Protein AF-A0AAV7HUQ4-F1 (afdb_monomer_lite)

Organism: Cotesia glomerata (NCBI:txid32391)

Foldseek 3Di:
DDDPVQNQAFEKEKDWDDDPPWTWIWIATPVVRDIDIGTDDPVDDPVVVLVNQVVRVVVNVVVVVVVVTHYDYHYPPVVSVVVVLVVCCVPPPPDLAAPQRDPPSGSCCNPPNPPD

Radius of gyration: 15.65 Å; chains: 1; bounding box: 30×37×44 Å

pLDDT: mean 72.77, std 11.38, range [46.16, 88.94]

Sequence (116 aa):
MINEKYQNLTQVYTSASKCPGEPHVEVYNATLSTQLVFKINQKASAAMAETRVVLAILKAIELALEMQEGTVIFSDFKNTLQSLLQFCRKKFIDSAECPCGSPEQDLIHIFFECPT

Structure (mmCIF, N/CA/C/O backbone):
data_AF-A0AAV7HUQ4-F1
#
_entry.id   AF-A0AAV7HUQ4-F1
#
loop_
_atom_site.group_PDB
_atom_site.id
_atom_site.type_symbol
_atom_site.label_atom_id
_atom_site.label_alt_id
_atom_site.label_comp_id
_atom_site.label_asym_id
_atom_site.label_entity_id
_atom_site.label_seq_id
_atom_site.pdbx_PDB_ins_code
_atom_site.Cartn_x
_atom_site.Cartn_y
_atom_site.Cartn_z
_atom_site.occupancy
_atom_site.B_iso_or_equiv
_atom_site.auth_seq_id
_atom_site.auth_comp_id
_atom_site.auth_asym_id
_atom_site.auth_atom_id
_atom_site.pdbx_PDB_model_num
ATOM 1 N N . MET A 1 1 ? 0.762 -14.642 4.997 1.00 61.34 1 MET A N 1
ATOM 2 C CA . MET A 1 1 ? 0.968 -14.556 6.460 1.00 61.34 1 MET A CA 1
ATOM 3 C C . MET A 1 1 ? 0.012 -13.492 6.962 1.00 61.34 1 MET A C 1
ATOM 5 O O . MET A 1 1 ? -0.046 -12.473 6.297 1.00 61.34 1 MET A O 1
ATOM 9 N N . ILE A 1 2 ? -0.757 -13.732 8.024 1.00 72.00 2 ILE A N 1
ATOM 10 C CA . ILE A 1 2 ? -1.662 -12.733 8.621 1.00 72.00 2 ILE A CA 1
ATOM 11 C C . ILE A 1 2 ? -0.958 -12.162 9.854 1.00 72.00 2 ILE A C 1
ATOM 13 O O . ILE A 1 2 ? -0.363 -12.916 10.621 1.00 72.00 2 ILE A O 1
ATOM 17 N N . ASN A 1 3 ? -0.972 -10.843 10.019 1.00 77.25 3 ASN A N 1
ATOM 18 C CA . ASN A 1 3 ? -0.426 -10.162 11.186 1.00 77.25 3 ASN A CA 1
ATOM 19 C C . ASN A 1 3 ? -1.508 -10.024 12.268 1.00 77.25 3 ASN A C 1
ATOM 21 O O . ASN A 1 3 ? -2.505 -9.328 12.064 1.00 77.25 3 ASN A O 1
ATOM 25 N N . GLU A 1 4 ? -1.300 -10.666 13.419 1.00 83.06 4 GLU A N 1
ATOM 26 C CA . GLU A 1 4 ? -2.271 -10.718 14.523 1.00 83.06 4 GLU A CA 1
ATOM 27 C C . GLU A 1 4 ? -2.582 -9.336 15.121 1.00 83.06 4 GLU A C 1
ATOM 29 O O . GLU A 1 4 ? -3.714 -9.094 15.537 1.00 83.06 4 GLU A O 1
ATOM 34 N N . LYS A 1 5 ? -1.633 -8.382 15.080 1.00 80.81 5 LYS A N 1
ATOM 35 C CA . LYS A 1 5 ? -1.856 -6.996 15.548 1.00 80.81 5 LYS A CA 1
ATOM 36 C C . LYS A 1 5 ? -2.995 -6.310 14.783 1.00 80.81 5 LYS A C 1
ATOM 38 O O . LYS A 1 5 ? -3.696 -5.475 15.345 1.00 80.81 5 LYS A O 1
ATOM 43 N N . TYR A 1 6 ? -3.185 -6.672 13.515 1.00 81.69 6 TYR A N 1
ATOM 44 C CA . TYR A 1 6 ? -4.141 -6.044 12.601 1.00 81.69 6 TYR A CA 1
ATOM 45 C C . TYR A 1 6 ? -5.216 -7.030 12.128 1.00 81.69 6 TYR A C 1
ATOM 47 O O . TYR A 1 6 ? -5.766 -6.879 11.043 1.00 81.69 6 TYR A O 1
ATOM 55 N N . GLN A 1 7 ? -5.518 -8.061 12.922 1.00 80.50 7 GLN A N 1
ATOM 56 C CA . GLN A 1 7 ? -6.478 -9.114 12.556 1.00 80.50 7 GLN A CA 1
ATOM 57 C C . GLN A 1 7 ? -7.911 -8.610 12.305 1.00 80.50 7 GLN A C 1
ATOM 59 O O . GLN A 1 7 ? -8.657 -9.247 11.573 1.00 80.50 7 GLN A O 1
ATOM 64 N N . ASN A 1 8 ? -8.281 -7.462 12.882 1.00 81.88 8 ASN A N 1
ATOM 65 C CA . ASN A 1 8 ? -9.598 -6.839 12.701 1.00 81.88 8 ASN A CA 1
ATOM 66 C C . ASN A 1 8 ? -9.678 -5.949 11.450 1.00 81.88 8 ASN A C 1
ATOM 68 O O . ASN A 1 8 ? -10.716 -5.343 11.202 1.00 81.88 8 ASN A O 1
ATOM 72 N N . LEU A 1 9 ? -8.577 -5.814 10.708 1.00 84.00 9 LEU A N 1
ATOM 73 C CA . LEU A 1 9 ? -8.479 -4.991 9.510 1.00 84.00 9 LEU A CA 1
ATOM 74 C C . LEU A 1 9 ? -8.175 -5.885 8.310 1.00 84.00 9 LEU A C 1
ATOM 76 O O . LEU A 1 9 ? -7.493 -6.906 8.429 1.00 84.00 9 LEU A O 1
ATOM 80 N N . THR A 1 10 ? -8.639 -5.475 7.135 1.00 85.25 10 THR A N 1
ATOM 81 C CA . THR A 1 10 ? -8.267 -6.130 5.884 1.00 85.25 10 THR A CA 1
ATOM 82 C C . THR A 1 10 ? -6.767 -5.965 5.651 1.00 85.25 10 THR A C 1
ATOM 84 O O . THR A 1 10 ? -6.233 -4.862 5.744 1.00 85.25 10 THR A O 1
ATOM 87 N N . GLN A 1 11 ? -6.065 -7.062 5.361 1.00 87.12 11 GLN A N 1
ATOM 88 C CA . GLN A 1 11 ? -4.606 -7.053 5.229 1.00 87.12 11 GLN A CA 1
ATOM 89 C C . GLN A 1 11 ? -4.201 -7.202 3.768 1.00 87.12 11 GLN A C 1
ATOM 91 O O . GLN A 1 11 ? -4.396 -8.254 3.156 1.00 87.12 11 GLN A O 1
ATOM 96 N N . VAL A 1 12 ? -3.607 -6.146 3.218 1.00 88.12 12 VAL A N 1
ATOM 97 C CA . VAL A 1 12 ? -3.141 -6.086 1.833 1.00 88.12 12 VAL A CA 1
ATOM 98 C C . VAL A 1 12 ? -1.621 -6.028 1.817 1.00 88.12 12 VAL A C 1
ATOM 100 O O . VAL A 1 12 ? -1.011 -5.251 2.536 1.00 88.12 12 VAL A O 1
ATOM 103 N N . TYR A 1 13 ? -0.991 -6.836 0.980 1.00 88.38 13 TYR A N 1
ATOM 104 C CA . TYR A 1 13 ? 0.452 -6.917 0.809 1.00 88.38 13 TYR A CA 1
ATOM 105 C C . TYR A 1 13 ? 0.804 -6.463 -0.596 1.00 88.38 13 TYR A C 1
ATOM 107 O O . TYR A 1 13 ? 0.150 -6.849 -1.562 1.00 88.38 13 TYR A O 1
ATOM 115 N N . THR A 1 14 ? 1.847 -5.658 -0.720 1.00 88.94 14 THR A N 1
ATOM 116 C CA . THR A 1 14 ? 2.341 -5.188 -2.015 1.00 88.94 14 THR A CA 1
ATOM 117 C C . THR A 1 14 ? 3.686 -5.815 -2.323 1.00 88.94 14 THR A C 1
ATOM 119 O O . THR A 1 14 ? 4.516 -5.998 -1.435 1.00 88.94 14 THR A O 1
ATOM 122 N N . SER A 1 15 ? 3.901 -6.133 -3.595 1.00 84.75 15 SER A N 1
ATOM 123 C CA . SER A 1 15 ? 5.193 -6.551 -4.119 1.00 84.75 15 SER A CA 1
ATOM 124 C C . SER A 1 15 ? 5.397 -5.989 -5.523 1.00 84.75 15 SER A C 1
ATOM 126 O O . SER A 1 15 ? 4.454 -5.642 -6.236 1.00 84.75 15 SER A O 1
ATOM 128 N N . ALA A 1 16 ? 6.652 -5.873 -5.931 1.00 78.88 16 ALA A N 1
ATOM 129 C CA . ALA A 1 16 ? 7.048 -5.383 -7.237 1.00 78.88 16 ALA A CA 1
ATOM 130 C C . ALA A 1 16 ? 8.248 -6.198 -7.702 1.00 78.88 16 ALA A C 1
ATOM 132 O O . ALA A 1 16 ? 9.303 -6.193 -7.066 1.00 78.88 16 ALA A O 1
ATOM 133 N N . SER A 1 17 ? 8.100 -6.880 -8.835 1.00 73.94 17 SER A N 1
ATOM 134 C CA . SER A 1 17 ? 9.147 -7.747 -9.364 1.00 73.94 17 SER A CA 1
ATOM 135 C C . SER A 1 17 ? 9.866 -7.118 -10.557 1.00 73.94 17 SER A C 1
ATOM 137 O O . SER A 1 17 ? 9.323 -6.334 -11.348 1.00 73.94 17 SER A O 1
ATOM 139 N N . LYS A 1 18 ? 11.144 -7.480 -10.693 1.00 64.94 18 LYS A N 1
ATOM 140 C CA . LYS A 1 18 ? 12.003 -7.183 -11.844 1.00 64.94 18 LYS A CA 1
ATOM 141 C C . LYS A 1 18 ? 12.397 -8.495 -12.528 1.00 64.94 18 LYS A C 1
ATOM 143 O O . LYS A 1 18 ? 13.580 -8.763 -12.712 1.00 64.94 18 LYS A O 1
ATOM 148 N N . CYS A 1 19 ? 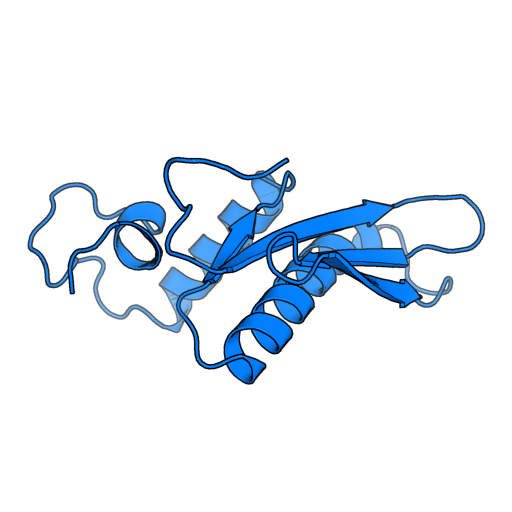11.428 -9.326 -12.897 1.00 59.41 19 CYS A N 1
ATOM 149 C CA . CYS A 1 19 ? 11.723 -10.440 -13.793 1.00 59.41 19 CYS A CA 1
ATOM 150 C C . CYS A 1 19 ? 12.138 -9.894 -15.176 1.00 59.41 19 CYS A C 1
ATOM 152 O O . CYS A 1 19 ? 11.488 -8.972 -15.686 1.00 59.41 19 CYS A O 1
ATOM 154 N N . PRO A 1 20 ? 13.210 -10.423 -15.795 1.00 55.94 20 PRO A N 1
ATOM 155 C CA . PRO A 1 20 ? 13.558 -10.092 -17.171 1.00 55.94 20 PRO A CA 1
ATOM 156 C C . PRO A 1 20 ? 12.379 -10.434 -18.090 1.00 55.94 20 PRO A C 1
ATOM 158 O O . PRO A 1 20 ? 11.943 -11.579 -18.131 1.00 55.94 20 PRO A O 1
ATOM 161 N N . GLY A 1 21 ? 11.849 -9.439 -18.803 1.00 62.66 21 GLY A N 1
ATOM 162 C CA . GLY A 1 21 ? 10.813 -9.634 -19.820 1.00 62.66 21 GLY A CA 1
ATOM 163 C C . GLY A 1 21 ? 9.395 -9.236 -19.416 1.00 62.66 21 GLY A C 1
ATOM 164 O O . GLY A 1 21 ? 8.647 -8.842 -20.291 1.00 62.66 21 GLY A O 1
ATOM 165 N N . GLU A 1 22 ? 9.003 -9.218 -18.143 1.00 70.50 22 GLU A N 1
ATOM 166 C CA . GLU A 1 22 ? 7.666 -8.730 -17.752 1.00 70.50 22 GLU A CA 1
ATOM 167 C C . GLU A 1 22 ? 7.715 -8.060 -16.372 1.00 70.50 22 GLU A C 1
ATOM 169 O O . GLU A 1 22 ? 7.453 -8.709 -15.354 1.00 70.50 22 GLU A O 1
ATOM 174 N N . PRO A 1 23 ? 8.076 -6.764 -16.295 1.00 71.75 23 PRO A N 1
ATOM 175 C CA . PRO A 1 23 ? 7.950 -6.033 -15.047 1.00 71.75 23 PRO A CA 1
ATOM 176 C C . PRO A 1 23 ? 6.472 -5.987 -14.659 1.00 71.75 23 PRO A C 1
ATOM 178 O O . PRO A 1 23 ? 5.613 -5.611 -15.458 1.00 71.75 23 PRO A O 1
ATOM 181 N N . HIS A 1 24 ? 6.184 -6.373 -13.425 1.00 77.56 24 HIS A N 1
ATOM 182 C CA . HIS A 1 2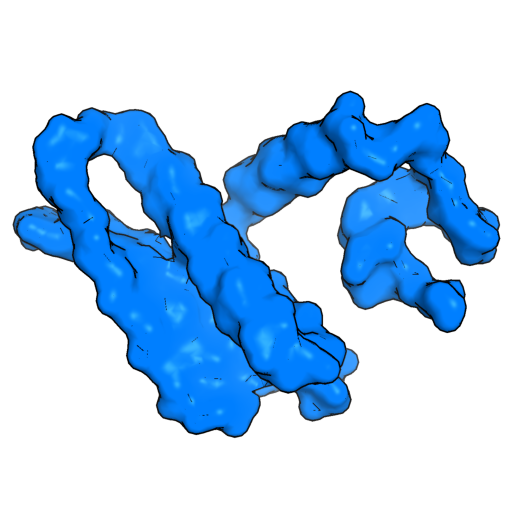4 ? 4.833 -6.398 -12.896 1.00 77.56 24 HIS A CA 1
ATOM 183 C C . HIS A 1 24 ? 4.826 -5.985 -11.431 1.00 77.56 24 HIS A C 1
ATOM 185 O O . HIS A 1 24 ? 5.856 -5.940 -10.748 1.00 77.56 24 HIS A O 1
ATOM 191 N N . VAL A 1 25 ? 3.629 -5.648 -10.990 1.00 80.88 25 VAL A N 1
ATOM 192 C CA . VAL A 1 25 ? 3.292 -5.277 -9.628 1.00 80.88 25 VAL A CA 1
ATOM 193 C C . VAL A 1 25 ? 2.231 -6.235 -9.138 1.00 80.88 25 VAL A C 1
ATOM 195 O O . VAL A 1 25 ? 1.310 -6.568 -9.882 1.00 80.88 25 VAL A O 1
ATOM 198 N N . GLU A 1 26 ? 2.356 -6.648 -7.888 1.00 84.69 26 GLU A N 1
ATOM 199 C CA . GLU A 1 26 ? 1.423 -7.558 -7.252 1.00 84.69 26 GLU A CA 1
ATOM 200 C C . GLU A 1 26 ? 0.822 -6.914 -6.012 1.00 84.69 26 GLU A C 1
ATOM 202 O O . GLU A 1 26 ? 1.512 -6.273 -5.216 1.00 84.69 26 GLU A O 1
ATOM 207 N N . VAL A 1 27 ? -0.480 -7.114 -5.854 1.00 84.62 27 VAL A N 1
ATOM 208 C CA . VAL A 1 27 ? -1.229 -6.750 -4.659 1.00 84.62 27 VAL A CA 1
ATOM 209 C C . VAL A 1 27 ? -1.948 -8.002 -4.186 1.00 84.62 27 VAL A C 1
ATOM 211 O O . VAL A 1 27 ? -2.757 -8.575 -4.912 1.00 84.62 27 VAL A O 1
ATOM 214 N N . TYR A 1 28 ? -1.634 -8.449 -2.980 1.00 87.06 28 TYR A N 1
ATOM 215 C CA . TYR A 1 28 ? -2.217 -9.631 -2.370 1.00 87.06 28 TYR A CA 1
ATOM 216 C C . TYR A 1 28 ? -3.082 -9.234 -1.180 1.00 87.06 28 TYR A C 1
ATOM 218 O O . TYR A 1 28 ? -2.577 -8.738 -0.180 1.00 87.06 28 TYR A O 1
ATOM 226 N N . ASN A 1 29 ? -4.385 -9.471 -1.268 1.00 84.50 29 ASN A N 1
ATOM 227 C CA . ASN A 1 29 ? -5.296 -9.347 -0.140 1.00 84.50 29 ASN A CA 1
ATOM 228 C C . ASN A 1 29 ? -5.334 -10.689 0.600 1.00 84.50 29 ASN A C 1
ATOM 230 O O . ASN A 1 29 ? -5.869 -11.675 0.092 1.00 84.50 29 ASN A O 1
ATOM 234 N N . ALA A 1 30 ? -4.757 -10.726 1.800 1.00 82.12 30 ALA A N 1
ATOM 235 C CA . ALA A 1 30 ? -4.695 -11.935 2.610 1.00 82.12 30 ALA A CA 1
ATOM 236 C C . ALA A 1 30 ? -6.049 -12.314 3.216 1.00 82.12 30 ALA A C 1
ATOM 238 O O . ALA A 1 30 ? -6.308 -13.501 3.393 1.00 82.12 30 ALA A O 1
ATOM 239 N N . THR A 1 31 ? -6.906 -11.331 3.498 1.00 78.00 31 THR A N 1
ATOM 240 C CA . THR A 1 31 ? -8.246 -11.549 4.059 1.00 78.00 31 THR A CA 1
ATOM 241 C C . THR A 1 31 ? -9.145 -12.270 3.059 1.00 78.00 31 THR A C 1
ATOM 243 O O . THR A 1 31 ? -9.806 -13.243 3.407 1.00 78.00 31 THR A O 1
ATOM 246 N N . LEU A 1 32 ? -9.117 -11.841 1.795 1.00 80.31 32 LEU A N 1
ATOM 247 C CA . LEU A 1 32 ? -9.906 -12.444 0.717 1.00 80.31 32 LEU A CA 1
ATOM 248 C C . LEU A 1 32 ? -9.165 -13.568 -0.021 1.00 80.31 32 LEU A C 1
ATOM 250 O O . LEU A 1 32 ? -9.745 -14.227 -0.879 1.00 80.31 32 LEU A O 1
ATOM 254 N N . SER A 1 33 ? -7.887 -13.796 0.299 1.00 84.12 33 SER A N 1
ATOM 255 C CA . SER A 1 33 ? -6.998 -14.711 -0.434 1.00 84.12 33 SER A CA 1
ATOM 256 C C . SER A 1 33 ? -6.954 -14.428 -1.944 1.00 84.12 33 SER A C 1
ATOM 258 O O . SER A 1 33 ? -6.862 -15.344 -2.761 1.00 84.12 33 SER A O 1
ATOM 260 N N . THR A 1 34 ? -7.019 -13.151 -2.331 1.00 83.00 34 THR A N 1
ATOM 261 C CA . THR A 1 34 ? -7.014 -12.716 -3.735 1.00 83.00 34 THR A CA 1
ATOM 262 C C . THR A 1 34 ? -5.706 -12.027 -4.096 1.00 83.00 34 THR A C 1
ATOM 264 O O . THR A 1 34 ? -5.252 -11.132 -3.383 1.00 83.00 34 THR A O 1
ATOM 267 N N . GLN A 1 35 ? -5.134 -12.389 -5.244 1.00 86.56 35 GLN A N 1
ATOM 268 C CA . GLN A 1 35 ? -3.933 -11.766 -5.798 1.00 86.56 35 GLN A CA 1
ATOM 269 C C . GLN A 1 35 ? -4.271 -11.042 -7.103 1.00 86.56 35 GLN A C 1
ATOM 271 O O . GLN A 1 35 ? -4.871 -11.620 -8.008 1.00 86.56 35 GLN A O 1
ATOM 276 N N . LEU A 1 36 ? -3.854 -9.784 -7.206 1.00 83.19 36 LEU A N 1
ATOM 277 C CA . LEU A 1 36 ? -3.954 -8.969 -8.409 1.00 83.19 36 LEU A CA 1
ATOM 278 C C . LEU A 1 36 ? -2.554 -8.717 -8.959 1.00 83.19 36 LEU A C 1
ATOM 280 O O . LEU A 1 36 ? -1.674 -8.263 -8.229 1.00 83.19 36 LEU A O 1
ATOM 284 N N . VAL A 1 37 ? -2.361 -8.992 -10.249 1.00 84.38 37 VAL A N 1
ATOM 285 C CA . VAL A 1 37 ? -1.082 -8.808 -10.944 1.00 84.38 37 VAL A CA 1
ATOM 286 C C . VAL A 1 37 ? -1.261 -7.797 -12.070 1.00 84.38 37 VAL A C 1
ATOM 288 O O . VAL A 1 37 ? -2.049 -7.999 -12.994 1.00 84.38 37 VAL A O 1
ATOM 291 N N . PHE A 1 38 ? -0.499 -6.711 -12.011 1.00 78.12 38 PHE A N 1
ATOM 292 C CA . PHE A 1 38 ? -0.537 -5.619 -12.974 1.00 78.12 38 PHE A CA 1
ATOM 293 C C . PHE A 1 38 ? 0.744 -5.615 -13.804 1.00 78.12 38 PHE A C 1
ATOM 295 O O . PHE A 1 38 ? 1.837 -5.396 -13.278 1.00 78.12 38 PHE A O 1
ATOM 302 N N . LYS A 1 39 ? 0.615 -5.838 -15.116 1.00 77.94 39 LYS A N 1
ATOM 303 C CA . LYS A 1 39 ? 1.743 -5.762 -16.053 1.00 77.94 39 LYS A CA 1
ATOM 304 C C . LYS A 1 39 ? 2.111 -4.312 -16.339 1.00 77.94 39 LYS A C 1
ATOM 306 O O . LYS A 1 39 ? 1.241 -3.466 -16.536 1.00 77.94 39 LYS A O 1
ATOM 311 N N . ILE A 1 40 ? 3.408 -4.040 -16.413 1.00 73.44 40 ILE A N 1
ATOM 312 C CA . ILE A 1 40 ? 3.944 -2.699 -16.642 1.00 73.44 40 ILE A CA 1
ATOM 313 C C . ILE A 1 40 ? 4.705 -2.694 -17.963 1.00 73.44 40 ILE A C 1
ATOM 315 O O . ILE A 1 40 ? 5.391 -3.650 -18.323 1.00 73.44 40 ILE A O 1
ATOM 319 N N . ASN A 1 41 ? 4.537 -1.622 -18.737 1.00 68.50 41 ASN A N 1
ATOM 320 C CA . ASN A 1 41 ? 5.103 -1.535 -20.077 1.00 68.50 41 ASN A CA 1
ATOM 321 C C . ASN A 1 41 ? 6.641 -1.490 -20.025 1.00 68.50 41 ASN A C 1
ATOM 323 O O . ASN A 1 41 ? 7.230 -0.632 -19.371 1.00 68.50 41 ASN A O 1
ATOM 327 N N . GLN A 1 42 ? 7.286 -2.390 -20.772 1.00 59.81 42 GLN A N 1
ATOM 328 C CA . GLN A 1 42 ? 8.742 -2.557 -20.823 1.00 59.81 42 GLN A CA 1
ATOM 329 C C . GLN A 1 42 ? 9.508 -1.347 -21.386 1.00 59.81 42 GLN A C 1
ATOM 331 O O . GLN A 1 42 ? 10.719 -1.263 -21.204 1.00 59.81 42 GLN A O 1
ATOM 336 N N . LYS A 1 43 ? 8.842 -0.412 -22.079 1.00 59.88 43 LYS A N 1
ATOM 337 C CA . LYS A 1 43 ? 9.502 0.762 -22.682 1.00 59.88 43 LYS A CA 1
ATOM 338 C C . LYS A 1 43 ? 9.912 1.844 -21.673 1.00 59.88 43 LYS A C 1
ATOM 340 O O . LYS A 1 43 ? 10.612 2.778 -22.055 1.00 59.88 43 LYS A O 1
ATOM 345 N N . ALA A 1 44 ? 9.482 1.757 -20.416 1.00 51.84 44 ALA A N 1
ATOM 346 C CA . ALA A 1 44 ? 9.825 2.739 -19.393 1.00 51.84 44 ALA A CA 1
ATOM 347 C C . ALA A 1 44 ? 11.146 2.364 -18.679 1.00 51.84 44 ALA A C 1
ATOM 349 O O . ALA A 1 44 ? 11.399 1.208 -18.356 1.00 51.84 44 ALA A O 1
ATOM 350 N N . SER A 1 45 ? 12.029 3.348 -18.499 1.00 51.50 45 SER A N 1
ATOM 351 C CA . SER A 1 45 ? 13.450 3.208 -18.132 1.00 51.50 45 SER A CA 1
ATOM 352 C C . SER A 1 45 ? 13.705 2.818 -16.659 1.00 51.50 45 SER A C 1
ATOM 354 O O . SER A 1 45 ? 12.783 2.541 -15.901 1.00 51.50 45 SER A O 1
ATOM 356 N N . ALA A 1 46 ? 14.973 2.813 -16.216 1.00 46.16 46 ALA A N 1
ATOM 357 C CA . ALA A 1 46 ? 15.418 2.478 -14.852 1.00 46.16 46 ALA A CA 1
ATOM 358 C C . ALA A 1 46 ? 14.712 3.246 -13.703 1.00 46.16 46 ALA A C 1
ATOM 360 O O . ALA A 1 46 ? 14.636 2.718 -12.594 1.00 46.16 46 ALA A O 1
ATOM 361 N N . ALA A 1 47 ? 14.105 4.410 -13.978 1.00 52.62 47 ALA A N 1
ATOM 362 C CA . ALA A 1 47 ? 13.193 5.124 -13.067 1.00 52.62 47 ALA A CA 1
ATOM 363 C C . ALA A 1 47 ? 11.917 4.316 -12.705 1.00 52.62 47 ALA A C 1
ATOM 365 O O . ALA A 1 47 ? 11.164 4.662 -11.793 1.00 52.62 47 ALA A O 1
ATOM 366 N N . MET A 1 48 ? 11.677 3.189 -13.384 1.00 62.03 48 MET A N 1
ATOM 367 C CA . MET A 1 48 ? 10.574 2.279 -13.102 1.00 62.03 48 MET A CA 1
ATOM 368 C C . MET A 1 48 ? 10.687 1.525 -11.782 1.00 62.03 48 MET A C 1
ATOM 370 O O . MET A 1 48 ? 9.678 0.990 -11.351 1.00 62.03 48 MET A O 1
ATOM 374 N N . ALA A 1 49 ? 11.857 1.368 -11.153 1.00 62.97 49 ALA A N 1
ATOM 375 C CA . ALA A 1 49 ? 11.907 0.644 -9.872 1.00 62.97 49 ALA A CA 1
ATOM 376 C C . ALA A 1 49 ? 11.022 1.337 -8.825 1.00 62.97 49 ALA A C 1
ATOM 378 O O . ALA A 1 49 ? 10.108 0.720 -8.292 1.00 62.97 49 ALA A O 1
ATOM 379 N N . GLU A 1 50 ? 11.203 2.642 -8.656 1.00 66.88 50 GLU A N 1
ATOM 380 C CA . GLU A 1 50 ? 10.385 3.461 -7.762 1.00 66.88 50 GLU A CA 1
ATOM 381 C C . GLU A 1 50 ? 8.956 3.624 -8.295 1.00 66.88 50 GLU A C 1
ATOM 383 O O . GLU A 1 50 ? 8.000 3.496 -7.537 1.00 66.88 50 GLU A O 1
ATOM 388 N N . THR A 1 51 ? 8.781 3.802 -9.611 1.00 71.81 51 THR A N 1
ATOM 389 C CA . THR A 1 51 ? 7.439 3.927 -10.216 1.00 71.81 51 THR A CA 1
ATOM 390 C C . THR A 1 51 ? 6.588 2.670 -10.002 1.00 71.81 51 THR A C 1
ATOM 392 O O . THR A 1 51 ? 5.397 2.771 -9.732 1.00 71.81 51 THR A O 1
ATOM 395 N N . ARG A 1 52 ? 7.188 1.476 -10.090 1.00 75.62 52 ARG A N 1
ATOM 396 C CA . ARG A 1 52 ? 6.514 0.190 -9.848 1.00 75.62 52 ARG A CA 1
ATOM 397 C C . ARG A 1 52 ? 6.031 0.078 -8.416 1.00 75.62 52 ARG A C 1
ATOM 399 O O . ARG A 1 52 ? 4.890 -0.289 -8.177 1.00 75.62 52 ARG A O 1
ATOM 406 N N . VAL A 1 53 ? 6.896 0.436 -7.481 1.00 76.81 53 VAL A N 1
ATOM 407 C CA . VAL A 1 53 ? 6.561 0.460 -6.063 1.00 76.81 53 VAL A CA 1
ATOM 408 C C . VAL A 1 53 ? 5.402 1.412 -5.787 1.00 76.81 53 VAL A C 1
ATOM 410 O O . VAL A 1 53 ? 4.433 1.027 -5.138 1.00 76.81 53 VAL A O 1
ATOM 413 N N . VAL A 1 54 ? 5.476 2.641 -6.307 1.00 79.50 54 VAL A N 1
ATOM 414 C CA . VAL A 1 54 ? 4.398 3.626 -6.148 1.00 79.50 54 VAL A CA 1
ATOM 415 C C . VAL A 1 54 ? 3.098 3.089 -6.742 1.00 79.50 54 VAL A C 1
ATOM 417 O O . VAL A 1 54 ? 2.057 3.188 -6.104 1.00 79.50 54 VAL A O 1
ATOM 420 N N . LEU A 1 55 ? 3.151 2.462 -7.920 1.00 79.50 55 LEU A N 1
ATOM 421 C CA . LEU A 1 55 ? 1.9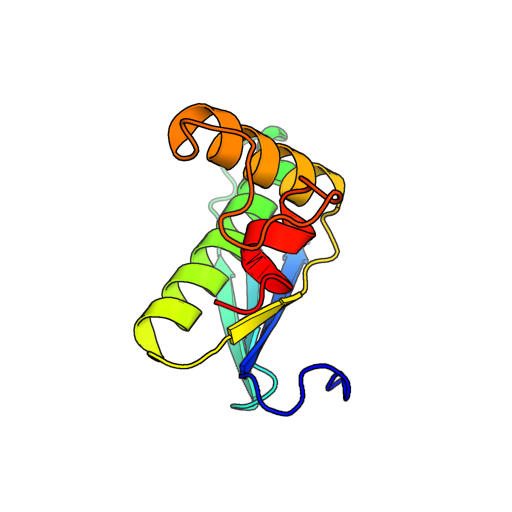82 1.843 -8.542 1.00 79.50 55 LEU A CA 1
ATOM 422 C C . LEU A 1 55 ? 1.396 0.717 -7.674 1.00 79.50 55 LEU A C 1
ATOM 424 O O . LEU A 1 55 ? 0.180 0.627 -7.554 1.00 79.50 55 LEU A O 1
ATOM 428 N N . ALA A 1 56 ? 2.239 -0.109 -7.046 1.00 83.31 56 ALA A N 1
ATOM 429 C CA . ALA A 1 56 ? 1.809 -1.167 -6.129 1.00 83.31 56 ALA A CA 1
ATOM 430 C C . ALA A 1 56 ? 1.043 -0.610 -4.935 1.00 83.31 56 ALA A C 1
ATOM 432 O O . ALA A 1 56 ? -0.044 -1.087 -4.614 1.00 83.31 56 ALA A O 1
ATOM 433 N N . ILE A 1 57 ? 1.583 0.443 -4.325 1.00 84.12 57 ILE A N 1
ATOM 434 C CA . ILE A 1 57 ? 0.950 1.120 -3.196 1.00 84.12 57 ILE A CA 1
ATOM 435 C C . ILE A 1 57 ? -0.365 1.773 -3.638 1.00 84.12 57 ILE A C 1
ATOM 437 O O . ILE A 1 57 ? -1.382 1.587 -2.979 1.00 84.12 57 ILE A O 1
ATOM 441 N N . LEU A 1 58 ? -0.387 2.478 -4.775 1.00 83.94 58 LEU A N 1
ATOM 442 C C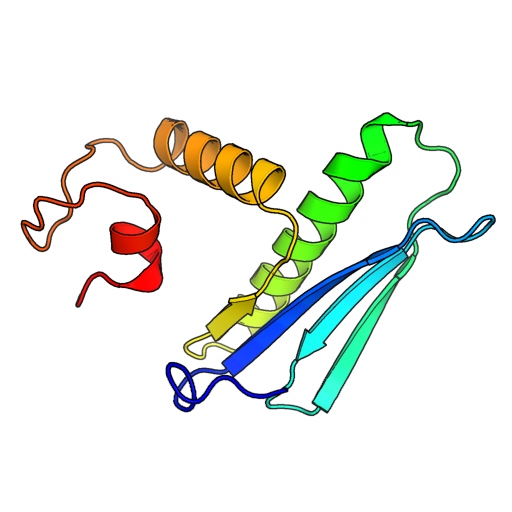A . LEU A 1 58 ? -1.605 3.106 -5.297 1.00 83.94 58 LEU A CA 1
ATOM 443 C C . LEU A 1 58 ? -2.700 2.082 -5.611 1.00 83.94 58 LEU A C 1
ATOM 445 O O . LEU A 1 58 ? -3.853 2.318 -5.270 1.00 83.94 58 LEU A O 1
ATOM 449 N N . LYS A 1 59 ? -2.353 0.934 -6.205 1.00 85.12 59 LYS A N 1
ATOM 450 C CA . LYS A 1 59 ? -3.314 -0.147 -6.466 1.00 85.12 59 LYS A CA 1
ATOM 451 C C . LYS A 1 59 ? -3.838 -0.794 -5.191 1.00 85.12 59 LYS A C 1
ATOM 453 O O . LYS A 1 59 ? -5.014 -1.136 -5.133 1.00 85.12 59 LYS A O 1
ATOM 458 N N . ALA A 1 60 ? -3.006 -0.919 -4.160 1.00 85.69 60 ALA A N 1
ATOM 459 C CA . ALA A 1 60 ? -3.464 -1.367 -2.851 1.00 85.69 60 ALA A CA 1
ATOM 460 C C . ALA A 1 60 ? -4.412 -0.356 -2.186 1.00 85.69 60 ALA A C 1
ATOM 462 O O . ALA A 1 60 ? -5.396 -0.768 -1.581 1.00 85.69 60 ALA A O 1
ATOM 463 N N . ILE A 1 61 ? -4.155 0.949 -2.331 1.00 84.81 61 ILE A N 1
ATOM 464 C CA . ILE A 1 61 ? -5.050 2.008 -1.839 1.00 84.81 61 ILE A CA 1
ATOM 465 C C . ILE A 1 61 ? -6.379 1.996 -2.602 1.00 84.81 61 ILE A C 1
ATOM 467 O O . ILE A 1 61 ? -7.426 2.073 -1.976 1.00 84.81 61 ILE A O 1
ATOM 471 N N . GLU A 1 62 ? -6.355 1.879 -3.930 1.00 83.94 62 GLU A N 1
ATOM 472 C CA . GLU A 1 62 ? -7.567 1.789 -4.758 1.00 83.94 62 GLU A CA 1
ATOM 473 C C . GLU A 1 62 ? -8.444 0.610 -4.314 1.00 83.94 62 GLU A C 1
ATOM 475 O O . GLU A 1 62 ? -9.620 0.804 -4.020 1.00 83.94 62 GLU A O 1
ATOM 480 N N . LEU A 1 63 ? -7.842 -0.570 -4.129 1.00 82.50 63 LEU A N 1
ATOM 481 C CA . LEU A 1 63 ? -8.534 -1.745 -3.596 1.00 82.50 63 LEU A CA 1
ATOM 482 C C . LEU A 1 63 ? -9.117 -1.485 -2.197 1.00 82.50 63 LEU A C 1
ATOM 484 O O . LEU A 1 63 ? -10.262 -1.830 -1.928 1.00 82.50 63 LEU A O 1
ATOM 488 N N . ALA A 1 64 ? -8.341 -0.864 -1.306 1.00 83.06 64 ALA A N 1
ATOM 489 C CA . ALA A 1 64 ? -8.793 -0.535 0.045 1.00 83.06 64 ALA A CA 1
ATOM 490 C C . ALA A 1 64 ? -10.003 0.417 0.036 1.00 83.06 64 ALA A C 1
ATOM 492 O O . ALA A 1 64 ? -10.942 0.236 0.809 1.00 83.06 64 ALA A O 1
ATOM 493 N N . LEU A 1 65 ? -9.996 1.413 -0.855 1.00 80.50 65 LEU A N 1
ATOM 494 C CA . LEU A 1 65 ? -11.092 2.370 -1.011 1.00 80.50 65 LEU A CA 1
ATOM 495 C C . LEU A 1 65 ? -12.357 1.709 -1.573 1.00 80.50 65 LEU A C 1
ATOM 497 O O . LEU A 1 65 ? -13.457 2.044 -1.137 1.00 80.50 65 LEU A O 1
ATOM 501 N N . GLU A 1 66 ? -12.215 0.765 -2.505 1.00 82.69 66 GLU A N 1
ATOM 502 C CA . GLU A 1 66 ? -13.339 -0.005 -3.054 1.00 82.69 66 GLU A CA 1
ATOM 503 C C . GLU A 1 66 ? -14.007 -0.898 -2.002 1.00 82.69 66 GLU A C 1
ATOM 505 O O . GLU A 1 66 ? -15.225 -1.069 -2.026 1.00 82.69 66 GLU A O 1
ATOM 510 N N . MET A 1 67 ? -13.228 -1.437 -1.060 1.00 77.88 67 MET A N 1
ATOM 511 C CA . MET A 1 67 ? -13.735 -2.332 -0.017 1.00 77.88 67 MET A CA 1
ATOM 512 C C . MET A 1 67 ? -14.550 -1.622 1.073 1.00 77.88 67 MET A C 1
ATOM 514 O O . MET A 1 67 ? -15.330 -2.282 1.748 1.00 77.88 67 MET A O 1
ATOM 518 N N . GLN A 1 68 ? -14.399 -0.302 1.249 1.00 75.62 68 GLN A N 1
ATOM 519 C CA . GLN A 1 68 ? -15.067 0.487 2.305 1.00 75.62 68 GLN A CA 1
ATOM 520 C C . GLN A 1 68 ? -14.856 -0.053 3.737 1.00 75.62 68 GLN A C 1
ATOM 522 O O . GLN A 1 68 ? -15.648 0.213 4.640 1.00 75.62 68 GLN A O 1
ATOM 527 N N . GLU A 1 69 ? -13.762 -0.780 3.962 1.00 78.25 69 GLU A N 1
ATOM 528 C CA . GLU A 1 69 ? -13.399 -1.391 5.240 1.00 78.25 69 GLU A CA 1
ATOM 529 C C . GLU A 1 69 ? -12.051 -0.861 5.738 1.00 78.25 69 GLU A C 1
ATOM 531 O O . GLU A 1 69 ? -11.182 -0.453 4.958 1.00 78.25 69 GLU A O 1
ATOM 536 N N . GLY A 1 70 ? -11.840 -0.922 7.055 1.00 80.81 70 GLY A 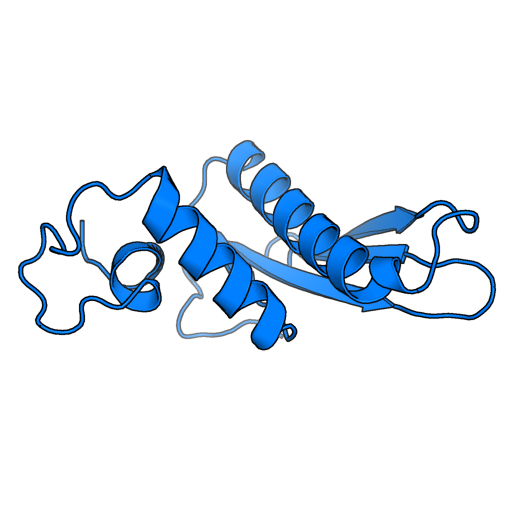N 1
ATOM 537 C CA . GLY A 1 70 ? -10.536 -0.632 7.644 1.00 80.81 70 GLY A CA 1
ATOM 538 C C . GLY A 1 70 ? -9.468 -1.567 7.068 1.00 80.81 70 GLY A C 1
ATOM 539 O O . GLY A 1 70 ? -9.553 -2.782 7.235 1.00 80.81 70 GLY A O 1
ATOM 540 N N . THR A 1 71 ? -8.467 -1.002 6.388 1.00 84.44 71 THR A N 1
ATOM 541 C CA . THR A 1 71 ? -7.455 -1.758 5.633 1.00 84.44 71 THR A CA 1
ATOM 542 C C . THR A 1 71 ? -6.043 -1.342 6.035 1.00 84.44 71 THR A C 1
ATOM 544 O O . THR A 1 71 ? -5.746 -0.156 6.160 1.00 84.44 71 THR A O 1
ATOM 547 N N . VAL A 1 72 ? -5.149 -2.319 6.187 1.00 86.62 72 VAL A N 1
ATOM 548 C CA . VAL A 1 72 ? -3.712 -2.119 6.409 1.00 86.62 72 VAL A CA 1
ATOM 549 C C . VAL A 1 72 ? -2.942 -2.625 5.201 1.00 86.62 72 VAL A C 1
ATOM 551 O O . VAL A 1 72 ? -3.115 -3.766 4.770 1.00 86.6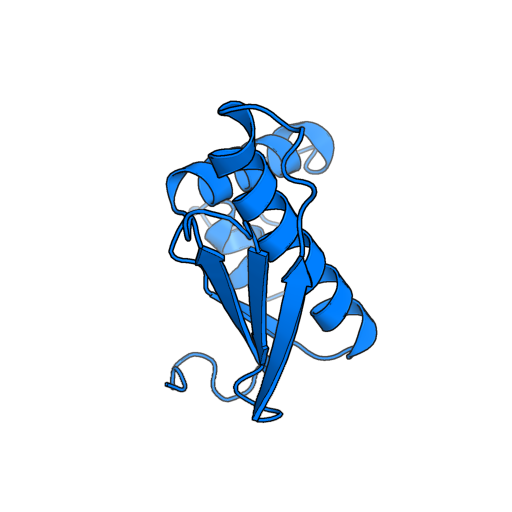2 72 VAL A O 1
ATOM 554 N N . ILE A 1 73 ? -2.061 -1.774 4.676 1.00 86.75 73 ILE A N 1
ATOM 555 C CA . ILE A 1 73 ? -1.213 -2.083 3.527 1.00 86.75 73 ILE A CA 1
ATOM 556 C C . ILE A 1 73 ? 0.218 -2.327 4.012 1.00 86.75 73 ILE A C 1
ATOM 558 O O . ILE A 1 73 ? 0.866 -1.440 4.564 1.00 86.75 73 ILE A O 1
ATOM 562 N N . PHE A 1 74 ? 0.726 -3.528 3.766 1.00 87.25 74 PHE A N 1
ATOM 563 C CA . PHE A 1 74 ? 2.093 -3.944 4.036 1.00 87.25 74 PHE A CA 1
ATOM 564 C C . PHE A 1 74 ? 2.939 -3.845 2.768 1.00 87.25 74 PHE A C 1
ATOM 566 O O . PHE A 1 74 ? 2.543 -4.264 1.675 1.00 87.25 74 PHE A O 1
ATOM 573 N N . SER A 1 75 ? 4.136 -3.290 2.914 1.00 85.94 75 SER A N 1
ATOM 574 C CA . SER A 1 75 ? 5.054 -3.057 1.807 1.00 85.94 75 SER A CA 1
ATOM 575 C C . SER A 1 75 ? 6.492 -3.065 2.317 1.00 85.94 75 SER A C 1
ATOM 577 O O . SER A 1 75 ? 6.789 -2.464 3.350 1.00 85.94 75 SER A O 1
ATOM 579 N N . ASP A 1 76 ? 7.388 -3.748 1.610 1.00 83.62 76 ASP A N 1
ATOM 580 C CA . ASP A 1 76 ? 8.819 -3.832 1.925 1.00 83.62 76 ASP A CA 1
ATOM 581 C C . ASP A 1 76 ? 9.622 -2.635 1.377 1.00 83.62 76 ASP A C 1
ATOM 583 O O . ASP A 1 76 ? 10.814 -2.474 1.657 1.00 83.62 76 ASP A O 1
ATOM 587 N N . PHE A 1 77 ? 8.965 -1.724 0.657 1.00 81.50 77 PHE A N 1
ATOM 588 C CA . PHE A 1 77 ? 9.595 -0.585 -0.003 1.00 81.50 77 PHE A CA 1
ATOM 589 C C . PHE A 1 77 ? 9.780 0.634 0.912 1.00 81.50 77 PHE A C 1
ATOM 591 O O . PHE A 1 77 ? 9.272 1.727 0.644 1.00 81.50 77 PHE A O 1
ATOM 598 N N . LYS A 1 78 ? 10.551 0.463 1.992 1.00 79.88 78 LYS A N 1
ATOM 599 C CA . LYS A 1 78 ? 10.751 1.465 3.058 1.00 79.88 78 LYS A CA 1
ATOM 600 C C . LYS A 1 78 ? 11.040 2.884 2.545 1.00 79.88 78 LYS A C 1
ATOM 602 O O . LYS A 1 78 ? 10.382 3.830 2.971 1.00 79.88 78 LYS A O 1
ATOM 607 N N . ASN A 1 79 ? 12.001 3.039 1.632 1.00 79.06 79 ASN A N 1
ATOM 608 C CA . ASN A 1 79 ? 12.407 4.361 1.136 1.00 79.06 79 ASN A CA 1
ATOM 609 C C . ASN A 1 79 ? 11.272 5.049 0.370 1.00 79.06 79 ASN A C 1
ATOM 611 O O . ASN A 1 79 ? 11.015 6.233 0.567 1.00 79.06 79 ASN A O 1
ATOM 615 N N . THR A 1 80 ? 10.559 4.300 -0.471 1.00 77.94 80 THR A N 1
ATOM 616 C CA . THR A 1 80 ? 9.461 4.846 -1.269 1.00 77.94 80 THR A CA 1
ATOM 617 C C . THR A 1 80 ? 8.254 5.184 -0.406 1.00 77.94 80 THR A C 1
ATOM 619 O O . THR A 1 80 ? 7.662 6.241 -0.604 1.00 77.94 80 THR A O 1
ATOM 622 N N . LEU A 1 81 ? 7.928 4.351 0.589 1.00 77.12 81 LEU A N 1
ATOM 623 C CA . LEU A 1 81 ? 6.917 4.683 1.594 1.00 77.12 81 LEU A CA 1
ATOM 624 C C . LEU A 1 81 ? 7.267 5.986 2.312 1.00 77.12 81 LEU A C 1
ATOM 626 O O . LEU A 1 81 ? 6.429 6.874 2.418 1.00 77.12 81 LEU A O 1
ATOM 630 N N . GLN A 1 82 ? 8.517 6.139 2.752 1.00 77.81 82 GLN A N 1
ATOM 631 C CA . GLN A 1 82 ? 8.965 7.351 3.431 1.00 77.81 82 GLN A CA 1
ATOM 632 C C . GLN A 1 82 ? 8.840 8.591 2.533 1.00 77.81 82 GLN A C 1
ATOM 634 O O . GLN A 1 82 ? 8.351 9.627 2.986 1.00 77.81 82 GLN A O 1
ATOM 639 N N . SER A 1 83 ? 9.229 8.492 1.258 1.00 78.81 83 SER A N 1
ATOM 640 C CA . SER A 1 83 ? 9.068 9.582 0.288 1.00 78.81 83 SER A CA 1
ATOM 641 C C . SER A 1 83 ? 7.600 9.915 0.014 1.00 78.81 83 SER A C 1
ATOM 643 O O . SER A 1 83 ? 7.249 11.094 -0.039 1.00 78.81 83 SER A O 1
ATOM 645 N N . LEU A 1 84 ? 6.737 8.903 -0.123 1.00 74.69 84 LEU A N 1
ATOM 646 C CA . LEU A 1 84 ? 5.298 9.074 -0.336 1.00 74.69 84 LEU A CA 1
ATOM 647 C C . LEU A 1 84 ? 4.651 9.777 0.862 1.00 74.69 84 LEU A C 1
ATOM 649 O O . LEU A 1 84 ? 3.961 10.779 0.697 1.00 74.69 84 LEU A O 1
ATOM 653 N N . LEU A 1 85 ? 4.944 9.306 2.073 1.00 73.06 85 LEU A N 1
ATOM 654 C CA . LEU A 1 85 ? 4.475 9.908 3.315 1.00 73.06 85 LEU A CA 1
ATOM 655 C C . LEU A 1 85 ? 4.943 11.370 3.416 1.00 73.06 85 LEU A C 1
ATOM 657 O O . LEU A 1 85 ? 4.136 12.269 3.660 1.00 73.06 85 LEU A O 1
ATOM 661 N N . GLN A 1 86 ? 6.221 11.648 3.141 1.00 71.56 86 GLN A N 1
ATOM 662 C CA . GLN A 1 86 ? 6.749 13.013 3.156 1.00 71.56 86 GLN A CA 1
ATOM 663 C C . GLN A 1 86 ? 6.068 13.924 2.120 1.00 71.56 86 GLN A C 1
ATOM 665 O O . GLN A 1 86 ? 5.824 15.100 2.407 1.00 71.56 86 GLN A O 1
ATOM 670 N N . PHE A 1 87 ? 5.755 13.403 0.930 1.00 71.25 87 PHE A N 1
ATOM 671 C CA . PHE A 1 87 ? 4.988 14.128 -0.083 1.00 71.25 87 PHE A CA 1
ATOM 672 C C . PHE A 1 87 ? 3.573 14.442 0.413 1.00 71.25 87 PHE A C 1
ATOM 674 O O . PHE A 1 87 ? 3.159 15.600 0.348 1.00 71.25 87 PHE A O 1
ATOM 681 N N . CYS A 1 88 ? 2.870 13.451 0.970 1.00 66.75 88 CYS A N 1
ATOM 682 C CA . CYS A 1 88 ? 1.527 13.636 1.512 1.00 66.75 88 CYS A CA 1
ATOM 683 C C . CYS A 1 88 ? 1.507 14.696 2.619 1.00 66.75 88 CYS A C 1
ATOM 685 O O . CYS A 1 88 ? 0.665 15.591 2.594 1.00 66.75 88 CYS A O 1
ATOM 687 N N . ARG A 1 89 ? 2.495 14.677 3.523 1.00 63.22 89 ARG A N 1
ATOM 688 C CA . ARG A 1 89 ? 2.641 15.690 4.578 1.00 63.22 89 ARG A CA 1
ATOM 689 C C . ARG A 1 89 ? 2.786 17.100 4.019 1.00 63.22 89 ARG A C 1
ATOM 691 O O . ARG A 1 89 ? 2.122 18.007 4.490 1.00 63.22 89 ARG A O 1
ATOM 698 N N . LYS A 1 90 ? 3.634 17.295 3.007 1.00 64.88 90 LYS A N 1
ATOM 699 C CA . LYS A 1 90 ? 3.866 18.623 2.412 1.00 64.88 90 LYS A CA 1
ATOM 700 C C . LYS A 1 90 ? 2.663 19.176 1.644 1.00 64.88 90 LYS A C 1
ATOM 702 O O . LYS A 1 90 ? 2.655 20.366 1.346 1.00 64.88 90 LYS A O 1
ATOM 707 N N . LYS A 1 91 ? 1.730 18.318 1.224 1.00 62.41 91 LYS A N 1
ATOM 708 C CA . LYS A 1 91 ? 0.651 18.681 0.294 1.00 62.41 91 LYS A CA 1
ATOM 709 C C . LYS A 1 91 ? -0.742 18.684 0.907 1.00 62.41 91 LYS A C 1
ATOM 711 O O . LYS A 1 91 ? -1.580 19.418 0.401 1.00 62.41 91 LYS A O 1
ATOM 716 N N . PHE A 1 92 ? -0.983 17.870 1.931 1.00 59.00 92 PHE A N 1
ATOM 717 C CA . PHE A 1 92 ? -2.326 17.644 2.474 1.00 59.00 92 PHE A CA 1
ATOM 718 C C . PHE A 1 92 ? -2.431 17.878 3.982 1.00 59.00 92 PHE A C 1
ATOM 720 O O . PHE A 1 92 ? -3.533 17.845 4.516 1.00 59.00 92 PHE A O 1
ATOM 727 N N . ILE A 1 93 ? -1.309 18.089 4.671 1.00 58.97 93 ILE A N 1
ATOM 728 C CA . ILE A 1 93 ? -1.279 18.319 6.114 1.00 58.97 93 ILE A CA 1
ATOM 729 C C . ILE A 1 93 ? -0.755 19.738 6.348 1.00 58.97 93 ILE A C 1
ATOM 731 O O . ILE A 1 93 ? 0.451 19.978 6.304 1.00 58.97 93 ILE A O 1
ATOM 735 N N . ASP A 1 94 ? -1.675 20.677 6.575 1.00 56.03 94 ASP A N 1
ATOM 736 C CA . ASP A 1 94 ? -1.352 22.095 6.791 1.00 56.03 94 ASP A CA 1
ATOM 737 C C . ASP A 1 94 ? -0.716 22.365 8.171 1.00 56.03 94 ASP A C 1
ATOM 739 O O . ASP A 1 94 ? -0.001 23.355 8.333 1.00 56.03 94 ASP A O 1
ATOM 743 N N . SER A 1 95 ? -0.902 21.477 9.158 1.00 57.00 95 SER A N 1
ATOM 744 C CA . SER A 1 95 ? -0.214 21.538 10.456 1.00 57.00 95 SER A CA 1
ATOM 745 C C . SER A 1 95 ? 0.306 20.158 10.873 1.00 57.00 95 SER A C 1
ATOM 747 O O . SER A 1 95 ? -0.366 19.147 10.711 1.00 57.00 95 SER A O 1
ATOM 749 N N . ALA A 1 96 ? 1.529 20.096 11.409 1.00 55.72 96 ALA A N 1
ATOM 750 C CA . ALA A 1 96 ? 2.157 18.845 11.853 1.00 55.72 96 ALA A CA 1
ATOM 751 C C . ALA A 1 96 ? 1.528 18.251 13.131 1.00 55.72 96 ALA A C 1
ATOM 753 O O . ALA A 1 96 ? 2.038 17.271 13.669 1.00 55.72 96 ALA A O 1
ATOM 754 N N . GLU A 1 97 ? 0.459 18.856 13.640 1.00 60.72 97 GLU A N 1
ATOM 755 C CA . GLU A 1 97 ? -0.116 18.524 14.933 1.00 60.72 97 GLU A CA 1
ATOM 756 C C . GLU A 1 97 ? -1.192 17.448 14.758 1.00 60.72 97 GLU A C 1
ATOM 758 O O . GLU A 1 97 ? -2.197 17.654 14.079 1.00 60.72 97 GLU A O 1
ATOM 763 N N . CYS A 1 98 ? -0.978 16.278 15.371 1.00 58.31 98 CYS A N 1
ATOM 764 C CA . CYS A 1 98 ? -2.021 15.261 15.461 1.00 58.31 98 CYS A CA 1
ATOM 765 C C . CYS A 1 98 ? -3.214 15.821 16.258 1.00 58.31 98 CYS A C 1
ATOM 767 O O . CYS A 1 98 ? -2.993 16.318 17.367 1.00 58.31 98 CYS A O 1
ATOM 769 N N . PRO A 1 99 ? -4.470 15.657 15.795 1.00 60.69 99 PRO A N 1
ATOM 770 C CA . PRO A 1 99 ? -5.664 16.054 16.554 1.00 60.69 99 PRO A CA 1
ATOM 771 C C . PRO A 1 99 ? -5.761 15.382 17.933 1.00 60.69 99 PRO A C 1
ATOM 773 O O . PRO A 1 99 ? -6.389 15.903 18.848 1.00 60.69 99 PRO A O 1
ATOM 776 N N . CYS A 1 100 ? -5.107 14.230 18.077 1.00 69.56 100 CYS A N 1
ATOM 777 C CA . CYS A 1 100 ? -5.026 13.430 19.289 1.00 69.56 100 CYS A CA 1
ATOM 778 C C . CYS A 1 100 ? -4.059 13.975 20.360 1.00 69.56 100 CYS A C 1
ATOM 780 O O . CYS A 1 100 ? -4.008 13.441 21.466 1.00 69.56 100 CYS A O 1
ATOM 782 N N . GLY A 1 101 ? -3.243 14.988 20.038 1.00 66.31 101 GLY A N 1
ATOM 783 C CA . GLY A 1 101 ? -2.257 15.562 20.962 1.00 66.31 101 GLY A CA 1
ATOM 784 C C . GLY A 1 101 ? -1.015 14.697 21.222 1.00 66.31 101 GLY A C 1
ATOM 785 O O . GLY A 1 101 ? -0.255 14.997 22.143 1.00 66.31 101 GLY A O 1
ATOM 786 N N . SER A 1 102 ? -0.786 13.637 20.439 1.00 66.50 102 SER A N 1
ATOM 787 C CA . SER A 1 102 ? 0.403 12.787 20.576 1.00 66.50 102 SER A CA 1
ATOM 788 C C . SER A 1 102 ? 1.699 13.568 20.301 1.00 66.50 102 SER A C 1
ATOM 790 O O . SER A 1 102 ? 1.759 14.331 19.328 1.00 66.50 102 SER A O 1
ATOM 792 N N . PRO A 1 103 ? 2.761 13.370 21.111 1.00 59.47 103 PRO A N 1
ATOM 793 C CA . PRO A 1 103 ? 4.081 13.938 20.837 1.00 59.47 103 PRO A CA 1
ATOM 794 C C . PRO A 1 103 ? 4.751 13.280 19.621 1.00 59.47 103 PRO A C 1
ATOM 796 O O . PRO A 1 103 ? 5.638 13.875 19.007 1.00 59.47 103 PRO A O 1
ATOM 799 N N . GLU A 1 104 ? 4.320 12.069 19.252 1.00 56.31 104 GLU A N 1
ATOM 800 C CA . GLU A 1 104 ? 4.741 11.387 18.033 1.00 56.31 104 GLU A CA 1
ATOM 801 C C . GLU A 1 104 ? 3.967 11.973 16.848 1.00 56.31 104 GLU A C 1
ATOM 803 O O . GLU A 1 104 ? 2.911 11.503 16.439 1.00 56.31 104 GLU A O 1
ATOM 808 N N . GLN A 1 105 ? 4.511 13.062 16.305 1.00 56.53 105 GLN A N 1
ATOM 809 C CA . GLN A 1 105 ? 4.009 13.742 15.105 1.00 56.53 105 GLN A CA 1
ATOM 810 C C . GLN A 1 105 ? 4.507 13.088 13.809 1.00 56.53 105 GLN A C 1
ATOM 812 O O . GLN A 1 105 ? 4.748 13.761 12.796 1.00 56.53 105 GLN A O 1
ATOM 817 N N . ASP A 1 106 ? 4.756 11.781 13.846 1.00 57.22 106 ASP A N 1
ATOM 818 C CA . ASP A 1 106 ? 5.121 11.056 12.648 1.00 57.22 106 ASP A CA 1
ATOM 819 C C . ASP A 1 106 ? 3.866 10.604 11.888 1.00 57.22 106 ASP A C 1
ATOM 821 O O . ASP A 1 106 ? 2.741 10.556 12.388 1.00 57.22 106 ASP A O 1
ATOM 825 N N . LEU A 1 107 ? 4.050 10.362 10.598 1.00 56.06 107 LEU A N 1
ATOM 826 C CA . LEU A 1 107 ? 2.942 10.038 9.707 1.00 56.06 107 LEU A CA 1
ATOM 827 C C . LEU A 1 107 ? 2.437 8.616 9.947 1.00 56.06 107 LEU A C 1
ATOM 829 O O . LEU A 1 107 ? 1.334 8.290 9.521 1.00 56.06 107 LEU A O 1
ATOM 833 N N . ILE A 1 108 ? 3.229 7.785 10.629 1.00 59.16 108 ILE A N 1
ATOM 834 C CA . ILE A 1 108 ? 2.793 6.460 11.046 1.00 59.16 108 ILE A CA 1
ATOM 835 C C . ILE A 1 108 ? 1.688 6.631 12.084 1.00 59.16 108 ILE A C 1
ATOM 837 O O . ILE A 1 108 ? 0.610 6.062 11.926 1.00 59.16 108 ILE A O 1
ATOM 841 N N . HIS A 1 109 ? 1.905 7.519 13.052 1.00 60.72 109 HIS A N 1
ATOM 842 C CA . HIS A 1 109 ? 0.909 7.872 14.037 1.00 60.72 109 HIS A CA 1
ATOM 843 C C . HIS A 1 109 ? -0.350 8.454 13.387 1.00 60.72 109 HIS A C 1
ATOM 845 O O . HIS A 1 109 ? -1.424 7.880 13.523 1.00 60.72 109 HIS A O 1
ATOM 851 N N . ILE A 1 110 ? -0.232 9.528 12.597 1.00 59.12 110 ILE A N 1
ATOM 852 C CA . ILE A 1 110 ? -1.402 10.219 12.015 1.00 59.12 110 ILE A CA 1
ATOM 853 C C . ILE A 1 110 ? -2.257 9.296 11.127 1.00 59.12 110 ILE A C 1
ATOM 855 O O . ILE A 1 110 ? -3.481 9.379 11.182 1.00 59.12 110 ILE A O 1
ATOM 859 N N . PHE A 1 111 ? -1.642 8.433 10.311 1.00 57.19 111 PHE A N 1
ATOM 860 C CA . PHE A 1 111 ? -2.383 7.601 9.356 1.00 57.19 111 PHE A CA 1
ATOM 861 C C . PHE A 1 111 ? -2.769 6.214 9.878 1.00 57.19 111 PHE A C 1
ATOM 863 O O . PHE A 1 111 ? -3.734 5.648 9.369 1.00 57.19 111 PHE A O 1
ATOM 870 N N . PHE A 1 112 ? -2.031 5.642 10.833 1.00 57.50 112 PHE A N 1
ATOM 871 C CA . PHE A 1 112 ? -2.186 4.226 11.189 1.00 57.50 112 PHE A CA 1
ATOM 872 C C . PHE A 1 112 ? -2.374 3.950 12.681 1.00 57.50 112 PHE A C 1
ATOM 874 O O . PHE A 1 112 ? -2.840 2.862 13.016 1.00 57.50 112 PHE A O 1
ATOM 881 N N . GLU A 1 113 ? -2.015 4.874 13.576 1.00 57.53 113 GLU A N 1
ATOM 882 C CA . GLU A 1 113 ? -2.063 4.624 15.028 1.00 57.53 113 GLU A CA 1
ATOM 883 C C . GLU A 1 113 ? -2.875 5.656 15.817 1.00 57.53 113 GLU A C 1
ATOM 885 O O . GLU A 1 113 ? -3.174 5.421 16.986 1.00 57.53 113 GLU A O 1
ATOM 890 N N . CYS A 1 114 ? -3.254 6.775 15.197 1.00 59.09 114 CYS A N 1
ATOM 891 C CA . CYS A 1 114 ? -4.046 7.822 15.817 1.00 59.09 114 CYS A CA 1
ATOM 892 C C . CYS A 1 114 ? -5.445 7.273 16.140 1.00 59.09 114 CYS A C 1
ATOM 894 O O . CYS A 1 114 ? -6.175 6.898 15.216 1.00 59.09 114 CYS A O 1
ATOM 896 N N . PRO A 1 115 ? -5.840 7.221 17.424 1.00 58.16 115 PRO A N 1
ATOM 897 C CA . PRO A 1 115 ? -7.208 6.913 17.795 1.00 58.16 115 PRO A CA 1
ATOM 898 C C . PRO A 1 115 ? -8.055 8.142 17.452 1.00 58.16 115 PRO A C 1
ATOM 900 O O . PRO A 1 115 ? -8.090 9.107 18.213 1.00 58.16 115 PRO A O 1
ATOM 903 N N . THR A 1 116 ? -8.653 8.144 16.262 1.00 52.62 116 THR A N 1
ATOM 904 C CA . THR A 1 116 ? -9.676 9.127 15.873 1.00 52.62 116 THR A CA 1
ATOM 905 C C . THR A 1 116 ? -10.864 9.095 16.818 1.00 52.62 116 THR A C 1
ATOM 907 O O . THR A 1 116 ? -11.299 7.963 17.139 1.00 52.62 116 THR A O 1
#

Secondary structure (DSSP, 8-state):
---GGGTTSEEEEEEEE--TT--EEEEEETTTTEEEEEE--TTS-TTHHHHHHHHHHHHHHHHHHHHTS-EEEE-S-HHHHHHHHHHHHHHH-SSS--TT--S--SHHIIIII---